Protein AF-0000000080191610 (afdb_homodimer)

Sequence (136 aa):
MVTIKKCVLIKTEPSIKEVISGIAEKHNFLIQDVDDNHIFITEKGSKDIKRKVKHVLDHLTKSDKNVEMVTIKKCVLIKTEPSIKEVISGIAEKHNFLIQDVDDNHIFITEKGSKDIKRKVKHVLDHLTKSDKNVE

Radius of gyration: 19.45 Å; Cα contacts (8 Å, |Δi|>4): 200; chains: 2; bounding box: 23×74×39 Å

InterPro domains:
  IPR009400 TFIIH subunit TTDA/Tfb5 [PF06331] (1-63)
  IPR009400 TFIIH subunit TTDA/Tfb5 [SM01395] (1-64)
  IPR035935 TFB5-like superfamily [G3DSA:3.30.70.1220] (1-65)
  IPR035935 TFB5-like superfamily [SSF142897] (8-61)

Organism: NCBI:txid646526

Secondary structure (DSSP, 8-state):
-EEEEEEEEEEE-HHHHHHHHHHHHHTT-EEEE-SSSEEEEEHHHHTTHHHHHHHHHHHHHHHHHHH-/-EEEEEEEEEEE-HHHHHHHHHHHHHTT-EEEE-SSSEEEEEHHHHTTHHHHHHHHHHHHHHHHHHH-

Foldseek 3Di:
DDDDADKDKFFAAQVLVVLLVVQCVVVVQFDDDDDSGIGIGHPVSVPCSVVSSVVVVVVVVVVVVVVD/DDDDADKDKFFAAQVLVVLLVVQCVVVVQFDDDDDSGIGIGHPVSVPCSVVSSVVVVVVVVVVVVVVD

Nearest PDB structures (foldseek):
  5oqj-assembly1_5  TM=8.318E-01  e=7.706E-04  Saccharomyces cerevisiae S288C
  7zs9-assembly1_5  TM=8.257E-01  e=7.586E-03  Saccharomyces cerevisiae
  7ml4-assembly1_5  TM=7.368E-01  e=3.303E-03  Saccharomyces cerevisiae
  7ml3-assembly1_5  TM=7.174E-01  e=3.303E-03  Sacc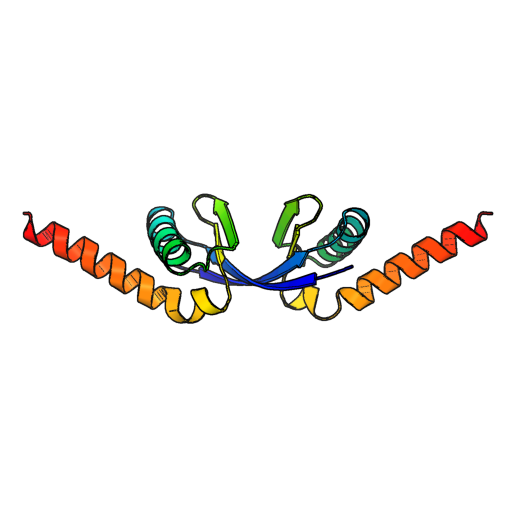haromyces cerevisiae
  5h1p-assembly1_B  TM=4.004E-01  e=4.223E-01  Xanthomonas albilineans GPE PC73

pLDDT: mean 94.55, std 8.41, range [51.78, 98.75]

Solvent-accessible surface area (backbone atoms only — not comparable to full-atom values): 7372 Å² total; per-residue (Å²): 113,84,43,83,41,73,27,28,41,35,38,32,44,51,76,56,37,52,51,48,50,51,54,22,60,74,69,70,20,63,72,44,81,73,56,63,38,36,37,32,28,29,52,76,54,54,78,51,38,72,59,54,47,49,53,53,50,53,53,55,56,52,54,57,56,71,73,98,112,84,44,82,43,71,25,26,39,36,39,29,45,52,74,58,37,53,52,48,49,52,53,23,59,75,70,70,19,62,73,44,80,73,56,63,39,34,36,32,28,28,52,77,54,54,78,50,37,70,58,54,47,49,53,53,49,53,51,54,54,54,54,57,58,70,72,100

Structure (mmCIF, N/CA/C/O backbone):
data_AF-0000000080191610-model_v1
#
loop_
_entity.id
_entity.type
_entity.pdbx_description
1 polymer 'General transcription and DNA repair factor IIH subunit TFB5'
#
loop_
_atom_site.group_PDB
_atom_site.id
_atom_site.type_symbol
_atom_site.label_atom_id
_atom_site.label_alt_id
_atom_site.label_comp_id
_atom_site.label_asym_id
_atom_site.label_entity_id
_atom_site.label_seq_id
_atom_site.pdbx_PDB_ins_code
_atom_site.Cartn_x
_atom_site.Cartn_y
_atom_site.Cartn_z
_atom_site.occupancy
_atom_site.B_iso_or_equiv
_atom_site.auth_seq_id
_atom_site.auth_comp_id
_atom_site.auth_asym_id
_atom_site.auth_atom_id
_atom_site.pdbx_PDB_model_num
ATOM 1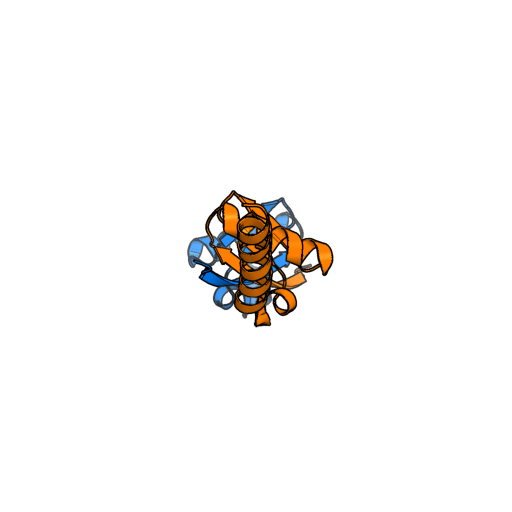 N N . MET A 1 1 ? 9.617 -15.305 -8.125 1 88.75 1 MET A N 1
ATOM 2 C CA . MET A 1 1 ? 10.016 -14.812 -6.812 1 88.75 1 MET A CA 1
ATOM 3 C C . MET A 1 1 ? 9.031 -13.766 -6.301 1 88.75 1 MET A C 1
ATOM 5 O O . MET A 1 1 ? 8.555 -12.93 -7.07 1 88.75 1 MET A O 1
ATOM 9 N N . VAL A 1 2 ? 8.516 -13.945 -5.027 1 95.12 2 VAL A N 1
ATOM 10 C CA . VAL A 1 2 ? 7.551 -13.055 -4.395 1 95.12 2 VAL A CA 1
ATOM 11 C C . VAL A 1 2 ? 8.211 -12.305 -3.24 1 95.12 2 VAL A C 1
ATOM 13 O O . VAL A 1 2 ? 8.711 -12.93 -2.297 1 95.12 2 VAL A O 1
ATOM 16 N N . THR A 1 3 ? 8.383 -10.992 -3.314 1 97 3 THR A N 1
ATOM 17 C CA . THR A 1 3 ? 8.875 -10.172 -2.209 1 97 3 THR A CA 1
ATOM 18 C C . THR A 1 3 ? 7.734 -9.398 -1.559 1 97 3 THR A C 1
ATOM 20 O O . THR A 1 3 ? 6.879 -8.844 -2.252 1 97 3 THR A O 1
ATOM 23 N N . ILE A 1 4 ? 7.777 -9.367 -0.168 1 97.56 4 ILE A N 1
ATOM 24 C CA . ILE A 1 4 ? 6.684 -8.773 0.587 1 97.56 4 ILE A CA 1
ATOM 25 C C . ILE A 1 4 ? 7.211 -7.625 1.445 1 97.56 4 ILE A C 1
ATOM 27 O O . ILE A 1 4 ? 8.234 -7.77 2.121 1 97.56 4 ILE A O 1
ATOM 31 N N . LYS A 1 5 ? 6.477 -6.461 1.373 1 97.88 5 LYS A N 1
ATOM 32 C CA . LYS A 1 5 ? 6.785 -5.32 2.229 1 97.88 5 LYS A CA 1
ATOM 33 C C . LYS A 1 5 ? 5.52 -4.77 2.887 1 97.88 5 LYS A C 1
ATOM 35 O O . LYS A 1 5 ? 4.547 -4.453 2.203 1 97.88 5 LYS A O 1
ATOM 40 N N . LYS A 1 6 ? 5.621 -4.551 4.211 1 97.75 6 LYS A N 1
ATOM 41 C CA . LYS A 1 6 ? 4.504 -3.941 4.926 1 97.75 6 LYS A CA 1
ATOM 42 C C . LYS A 1 6 ? 4.422 -2.443 4.645 1 97.75 6 LYS A C 1
ATOM 44 O O . LYS A 1 6 ? 5.449 -1.768 4.555 1 97.75 6 LYS A O 1
ATOM 49 N N . CYS A 1 7 ? 3.166 -1.975 4.504 1 98.62 7 CYS A N 1
ATOM 50 C CA . CYS A 1 7 ? 2.955 -0.547 4.289 1 98.62 7 CYS A CA 1
ATOM 51 C C . CYS A 1 7 ? 1.596 -0.11 4.824 1 98.62 7 CYS A C 1
ATOM 53 O O . CYS A 1 7 ? 0.902 -0.889 5.477 1 98.62 7 CYS A O 1
ATOM 55 N N . VAL A 1 8 ? 1.354 1.122 4.719 1 98.75 8 VAL A N 1
ATOM 56 C CA . VAL A 1 8 ? 0.121 1.717 5.223 1 98.75 8 VAL A CA 1
ATOM 57 C C . VAL A 1 8 ? -0.495 2.613 4.148 1 98.75 8 VAL A C 1
ATOM 59 O O . VAL A 1 8 ? 0.212 3.379 3.49 1 98.75 8 VAL A O 1
ATOM 62 N N . LEU A 1 9 ? -1.756 2.422 3.924 1 98.62 9 LEU A N 1
ATOM 63 C CA . LEU A 1 9 ? -2.525 3.346 3.1 1 98.62 9 LEU A CA 1
ATOM 64 C C . LEU A 1 9 ? -3.166 4.434 3.957 1 98.62 9 LEU A C 1
ATOM 66 O O . LEU A 1 9 ? -3.807 4.137 4.969 1 98.62 9 LEU A O 1
ATOM 70 N N . ILE A 1 10 ? -2.971 5.672 3.531 1 98.75 10 ILE A N 1
ATOM 71 C CA . ILE A 1 10 ? -3.594 6.797 4.219 1 98.75 10 ILE A CA 1
ATOM 72 C C . ILE A 1 10 ? -4.641 7.441 3.311 1 98.75 10 ILE A C 1
ATOM 74 O O . ILE A 1 10 ? -4.371 7.707 2.137 1 98.75 10 ILE A O 1
ATOM 78 N N . LYS A 1 11 ? -5.785 7.637 3.811 1 98.44 11 LYS A N 1
ATOM 79 C CA . LYS A 1 11 ? -6.844 8.406 3.166 1 98.44 11 LYS A CA 1
ATOM 80 C C . LYS A 1 11 ? -7.066 9.742 3.881 1 98.44 11 LYS A C 1
ATOM 82 O O . LYS A 1 11 ? -7.203 9.773 5.105 1 98.44 11 LYS A O 1
ATOM 87 N N . THR A 1 12 ? -6.996 10.734 3.076 1 98.62 12 THR A N 1
ATOM 88 C CA . THR A 1 12 ? -7.082 12.055 3.695 1 98.62 12 THR A CA 1
ATOM 89 C C . THR A 1 12 ? -7.566 13.094 2.689 1 98.62 12 THR A C 1
ATOM 91 O O . THR A 1 12 ? -7.727 12.789 1.505 1 98.62 12 THR A O 1
ATOM 94 N N . GLU A 1 13 ? -7.766 14.234 3.15 1 98.12 13 GLU A N 1
ATOM 95 C CA . GLU A 1 13 ? -8.102 15.359 2.289 1 98.12 13 GLU A CA 1
ATOM 96 C C . GLU A 1 13 ? -6.867 15.906 1.586 1 98.12 13 GLU A C 1
ATOM 98 O O . GLU A 1 13 ? -5.766 15.875 2.137 1 98.12 13 GLU A O 1
ATOM 103 N N . PRO A 1 14 ? -7.094 16.578 0.467 1 98.44 14 PRO A N 1
ATOM 104 C CA . PRO A 1 14 ? -5.973 17.016 -0.371 1 98.44 14 PRO A CA 1
ATOM 105 C C . PRO A 1 14 ? -4.969 17.875 0.39 1 98.44 14 PRO A C 1
ATOM 107 O O . PRO A 1 14 ? -3.758 17.688 0.249 1 98.44 14 PRO A O 1
ATOM 110 N N . SER A 1 15 ? -5.48 18.828 1.092 1 96.88 15 S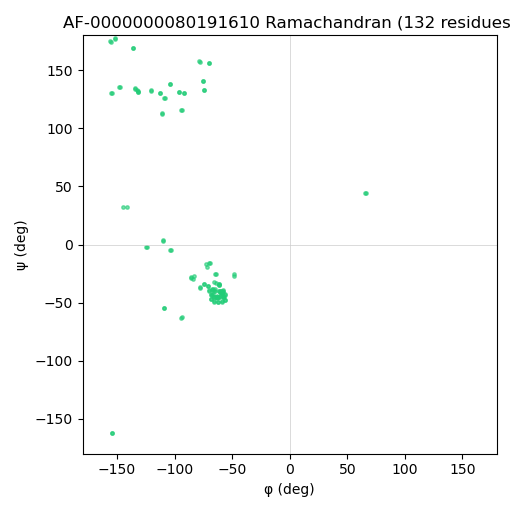ER A N 1
ATOM 111 C CA . SER A 1 15 ? -4.59 19.719 1.824 1 96.88 15 SER A CA 1
ATOM 112 C C . SER A 1 15 ? -3.766 18.953 2.854 1 96.88 15 SER A C 1
ATOM 114 O O . SER A 1 15 ? -2.58 19.234 3.043 1 96.88 15 SER A O 1
ATOM 116 N N . ILE A 1 16 ? -4.328 18.031 3.506 1 98.12 16 ILE A N 1
ATOM 117 C CA . ILE A 1 16 ? -3.646 17.219 4.504 1 98.12 16 ILE A CA 1
ATOM 118 C C . ILE A 1 16 ? -2.727 16.219 3.807 1 98.12 16 ILE A C 1
ATOM 120 O O . ILE A 1 16 ? -1.642 15.906 4.305 1 98.12 16 ILE A O 1
ATOM 124 N N . LYS A 1 17 ? -3.143 15.766 2.678 1 98.5 17 LYS A N 1
ATOM 125 C CA . LYS A 1 17 ? -2.297 14.867 1.894 1 98.5 17 LYS A CA 1
ATOM 126 C C . LYS A 1 17 ? -0.963 15.531 1.557 1 98.5 17 LYS A C 1
ATOM 128 O O . LYS A 1 17 ? 0.084 14.875 1.59 1 98.5 17 LYS A O 1
ATOM 133 N N . GLU A 1 18 ? -1.021 16.781 1.204 1 97.69 18 GLU A N 1
ATOM 134 C CA . GLU A 1 18 ? 0.19 17.531 0.9 1 97.69 18 GLU A CA 1
ATOM 135 C C . GLU A 1 18 ? 1.133 17.578 2.1 1 97.69 18 GLU A C 1
ATOM 137 O O . GLU A 1 18 ? 2.35 17.438 1.944 1 97.69 18 GLU A O 1
ATOM 142 N N . VAL A 1 19 ? 0.531 17.781 3.229 1 97.75 19 VAL A N 1
ATOM 143 C CA . VAL A 1 19 ? 1.314 17.812 4.457 1 97.75 19 VAL A CA 1
ATOM 144 C C . VAL A 1 19 ? 1.969 16.453 4.688 1 97.75 19 VAL A C 1
ATOM 146 O O . VAL A 1 19 ? 3.168 16.375 4.961 1 97.75 19 VAL A O 1
ATOM 149 N N . ILE A 1 20 ? 1.262 15.422 4.52 1 98.56 20 ILE A N 1
ATOM 150 C CA . ILE A 1 20 ? 1.747 14.055 4.719 1 98.56 20 ILE A CA 1
ATOM 151 C C . ILE A 1 20 ? 2.857 13.75 3.713 1 98.56 20 ILE A C 1
ATOM 153 O O . ILE A 1 20 ? 3.885 13.172 4.07 1 98.56 20 ILE A O 1
ATOM 157 N N . SER A 1 21 ? 2.619 14.117 2.5 1 98.31 21 SER A N 1
ATOM 158 C CA . SER A 1 21 ? 3.619 13.906 1.458 1 98.31 21 SER A CA 1
ATOM 159 C C . SER A 1 21 ? 4.934 14.602 1.804 1 98.31 21 SER A C 1
ATOM 161 O O . SER A 1 21 ? 6.012 14.047 1.57 1 98.31 21 SER A O 1
ATOM 163 N N . GLY A 1 22 ? 4.746 15.828 2.254 1 97.69 22 GLY A N 1
ATOM 164 C CA . GLY A 1 22 ? 5.934 16.547 2.678 1 97.69 22 GLY A CA 1
ATOM 165 C C . GLY A 1 22 ? 6.703 15.844 3.777 1 97.69 22 GLY A C 1
ATOM 166 O O . GLY A 1 22 ? 7.926 15.727 3.711 1 97.69 22 GLY A O 1
ATOM 167 N N . ILE A 1 23 ? 6.078 15.359 4.742 1 97.5 23 ILE A N 1
ATOM 168 C CA . ILE A 1 23 ? 6.691 14.617 5.84 1 97.5 23 ILE A CA 1
ATOM 169 C C . ILE A 1 23 ? 7.344 13.344 5.305 1 97.5 23 ILE A C 1
ATOM 171 O O . ILE A 1 23 ? 8.484 13.039 5.652 1 97.5 23 ILE A O 1
ATOM 175 N N . ALA A 1 24 ? 6.605 12.594 4.52 1 98.06 24 ALA A N 1
ATOM 176 C CA . ALA A 1 24 ? 7.059 11.312 3.994 1 98.06 24 ALA A CA 1
ATOM 177 C C . ALA A 1 24 ? 8.312 11.477 3.145 1 98.06 24 ALA A C 1
ATOM 179 O O . ALA A 1 24 ? 9.195 10.617 3.154 1 98.06 24 ALA A O 1
ATOM 180 N N . GLU A 1 25 ? 8.305 12.555 2.34 1 97.06 25 GLU A N 1
ATOM 181 C CA . GLU A 1 25 ? 9.461 12.828 1.484 1 97.06 25 GLU A CA 1
ATOM 182 C C . GLU A 1 25 ? 10.695 13.164 2.312 1 97.06 25 GLU A C 1
ATOM 184 O O . GLU A 1 25 ? 11.797 12.703 2.012 1 97.06 25 GLU A O 1
ATOM 189 N N . LYS A 1 26 ? 10.477 13.977 3.258 1 96.44 26 LYS A N 1
ATOM 190 C CA . LYS A 1 26 ? 11.578 14.43 4.105 1 96.44 26 LYS A CA 1
ATOM 191 C C . LYS A 1 26 ? 12.227 13.266 4.84 1 96.44 26 LYS A C 1
ATOM 193 O O . LYS A 1 26 ? 13.445 13.234 5.012 1 96.44 26 LYS A O 1
ATOM 198 N N . HIS A 1 27 ? 11.492 12.297 5.219 1 96.88 27 HIS A N 1
ATOM 199 C CA . HIS A 1 27 ? 11.992 11.211 6.059 1 96.88 27 HIS A CA 1
ATOM 200 C C . HIS A 1 27 ? 12.086 9.906 5.277 1 96.88 27 HIS A C 1
ATOM 202 O O . HIS A 1 27 ? 12.32 8.844 5.859 1 96.88 27 HIS A O 1
ATOM 208 N N . ASN A 1 28 ? 11.805 9.867 4 1 97.19 28 ASN A N 1
ATOM 209 C CA . ASN A 1 28 ? 11.914 8.719 3.104 1 97.19 28 ASN A CA 1
ATOM 210 C C . ASN A 1 28 ? 10.914 7.625 3.477 1 97.19 28 ASN A C 1
ATOM 212 O O . ASN A 1 28 ? 11.273 6.445 3.518 1 97.19 28 ASN A O 1
ATOM 216 N N . PHE A 1 29 ? 9.664 8.039 3.76 1 98.19 29 PHE A N 1
ATOM 217 C CA . PHE A 1 29 ? 8.609 7.109 4.148 1 98.19 29 PHE A CA 1
ATOM 218 C C . PHE A 1 29 ? 7.648 6.867 2.986 1 98.19 29 PHE A C 1
ATOM 220 O O . PHE A 1 29 ? 6.789 5.988 3.059 1 98.19 29 PHE A O 1
ATOM 227 N N . LEU A 1 30 ? 7.895 7.609 1.903 1 98.31 30 LEU A N 1
ATOM 228 C CA . LEU A 1 30 ? 6.949 7.527 0.796 1 98.31 30 LEU A CA 1
ATOM 229 C C . LEU A 1 30 ? 7.105 6.215 0.041 1 98.31 30 LEU A C 1
ATOM 231 O O . LEU A 1 30 ? 8.227 5.828 -0.315 1 98.31 30 LEU A O 1
ATOM 235 N N . ILE A 1 31 ? 6.086 5.562 -0.227 1 98.25 31 ILE A N 1
ATOM 236 C CA . ILE A 1 31 ? 6.105 4.371 -1.068 1 98.25 31 ILE A CA 1
ATOM 237 C C . ILE A 1 31 ? 5.445 4.676 -2.41 1 98.25 31 ILE A C 1
ATOM 239 O O . ILE A 1 31 ? 6.043 4.465 -3.467 1 98.25 31 ILE A O 1
ATOM 243 N N . GLN A 1 32 ? 4.227 5.172 -2.346 1 97.56 32 GLN A N 1
ATOM 244 C CA . GLN A 1 32 ? 3.498 5.492 -3.568 1 97.56 32 GLN A CA 1
ATOM 245 C C . GLN A 1 32 ? 2.447 6.574 -3.314 1 97.56 32 GLN A C 1
ATOM 247 O O . GLN A 1 32 ? 1.677 6.484 -2.357 1 97.56 32 GLN A O 1
ATOM 252 N N . ASP A 1 33 ? 2.434 7.578 -4.113 1 97.31 33 ASP A N 1
ATOM 253 C CA . ASP A 1 33 ? 1.406 8.617 -4.141 1 97.31 33 ASP A CA 1
ATOM 254 C C . ASP A 1 33 ? 0.328 8.297 -5.172 1 97.31 33 ASP A C 1
ATOM 256 O O . ASP A 1 33 ? 0.604 8.25 -6.375 1 97.31 33 ASP A O 1
ATOM 260 N N . VAL A 1 34 ? -0.853 8.086 -4.707 1 96.88 34 VAL A N 1
ATOM 261 C CA . VAL A 1 34 ? -1.884 7.547 -5.586 1 96.88 34 VAL A CA 1
ATOM 262 C C . VAL A 1 34 ? -2.697 8.688 -6.188 1 96.88 34 VAL A C 1
ATOM 264 O O . VAL A 1 34 ? -2.76 8.836 -7.41 1 96.88 34 VAL A O 1
ATOM 267 N N . ASP A 1 35 ? -3.324 9.398 -5.387 1 97.69 35 ASP A N 1
ATOM 268 C CA . ASP A 1 35 ? -4.137 10.531 -5.832 1 97.69 35 ASP A CA 1
ATOM 269 C C . ASP A 1 35 ? -4.285 11.57 -4.727 1 97.69 35 ASP A C 1
ATOM 271 O O . ASP A 1 35 ? -3.477 11.609 -3.795 1 97.69 35 ASP A O 1
ATOM 275 N N . ASP A 1 36 ? -5.27 12.438 -4.855 1 97.75 36 ASP A N 1
ATOM 276 C CA . ASP A 1 36 ? -5.363 13.578 -3.953 1 97.75 36 ASP A CA 1
ATOM 277 C C . ASP A 1 36 ? -5.742 13.133 -2.541 1 97.75 36 ASP A C 1
ATOM 279 O O . ASP A 1 36 ? -5.547 13.875 -1.577 1 97.75 36 ASP A O 1
ATOM 283 N N . ASN A 1 37 ? -6.23 11.906 -2.479 1 98.06 37 ASN A N 1
ATOM 284 C CA . ASN A 1 37 ? -6.793 11.516 -1.191 1 98.06 37 ASN A CA 1
ATOM 285 C C . ASN A 1 37 ? -6.133 10.25 -0.652 1 98.06 37 ASN A C 1
ATOM 287 O O . ASN A 1 37 ? -6.477 9.781 0.436 1 98.06 37 ASN A O 1
ATOM 291 N N . HIS A 1 38 ? -5.148 9.602 -1.422 1 98.56 38 HIS A N 1
ATOM 292 C CA . HIS A 1 38 ? -4.562 8.328 -1.026 1 98.56 38 HIS A CA 1
ATOM 293 C C . HIS A 1 38 ? -3.047 8.352 -1.174 1 98.56 38 HIS A C 1
ATOM 295 O O . HIS A 1 38 ? -2.523 8.797 -2.195 1 98.56 38 HIS A O 1
ATOM 301 N N . ILE A 1 39 ? -2.428 7.918 -0.246 1 98.62 39 ILE A N 1
ATOM 302 C CA . ILE A 1 39 ? -0.972 7.832 -0.274 1 98.62 39 ILE A CA 1
ATOM 303 C C . ILE A 1 39 ? -0.512 6.617 0.533 1 98.62 39 ILE A C 1
ATOM 305 O O . ILE A 1 39 ? -1.058 6.332 1.601 1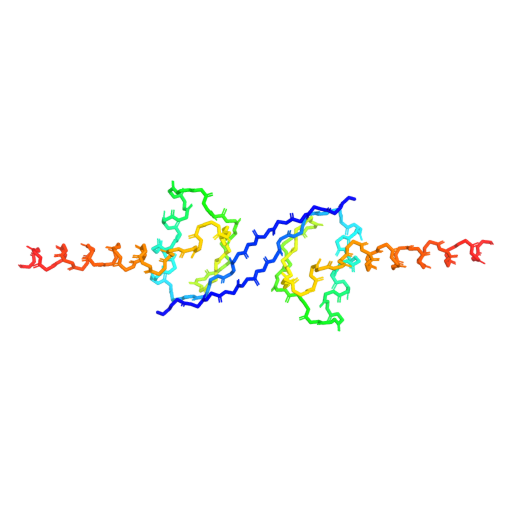 98.62 39 ILE A O 1
ATOM 309 N N . PHE A 1 40 ? 0.436 5.875 -0.051 1 98.69 40 PHE A N 1
ATOM 310 C CA . PHE A 1 40 ? 1.048 4.754 0.65 1 98.69 40 PHE A CA 1
ATOM 311 C C . PHE A 1 40 ? 2.359 5.176 1.303 1 98.69 40 PHE A C 1
ATOM 313 O O . PHE A 1 40 ? 3.229 5.754 0.646 1 98.69 40 PHE A O 1
ATOM 320 N N . ILE A 1 41 ? 2.498 4.816 2.574 1 98.75 41 ILE A N 1
ATOM 321 C CA . ILE A 1 41 ? 3.746 5.105 3.271 1 98.75 41 ILE A CA 1
ATOM 322 C C . ILE A 1 41 ? 4.18 3.885 4.082 1 98.75 41 ILE A C 1
ATOM 324 O O . ILE A 1 41 ? 3.422 2.922 4.215 1 98.75 41 ILE A O 1
ATOM 328 N N . THR A 1 42 ? 5.41 3.908 4.602 1 98.38 42 THR A N 1
ATOM 329 C CA . THR A 1 42 ? 5.941 2.797 5.383 1 98.38 42 THR A CA 1
ATOM 330 C C . THR 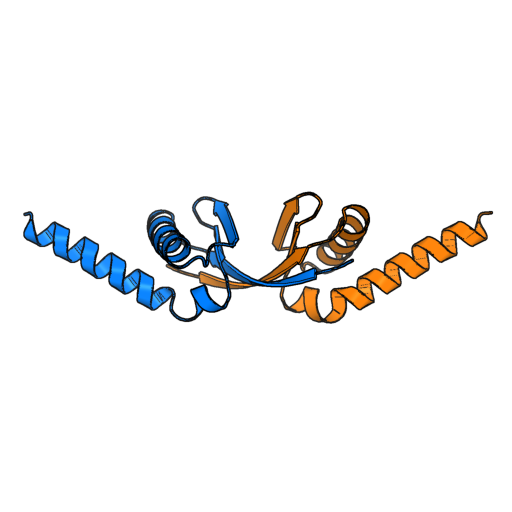A 1 42 ? 5.234 2.699 6.73 1 98.38 42 THR A C 1
ATOM 332 O O . THR A 1 42 ? 4.672 3.682 7.219 1 98.38 42 THR A O 1
ATOM 335 N N . GLU A 1 43 ? 5.285 1.539 7.25 1 97.81 43 GLU A N 1
ATOM 336 C CA . GLU A 1 43 ? 4.738 1.356 8.594 1 97.81 43 GLU A CA 1
ATOM 337 C C . GLU A 1 43 ? 5.418 2.283 9.594 1 97.81 43 GLU A C 1
ATOM 339 O O . GLU A 1 43 ? 4.758 2.848 10.469 1 97.81 43 GLU A O 1
ATOM 344 N N . LYS A 1 44 ? 6.691 2.455 9.477 1 96.81 44 LYS A N 1
ATOM 345 C CA . LYS A 1 44 ? 7.441 3.35 10.359 1 96.81 44 LYS A CA 1
ATOM 346 C C . LYS A 1 44 ? 6.941 4.785 10.234 1 96.81 44 LYS A C 1
ATOM 348 O O . LYS A 1 44 ? 6.754 5.473 11.242 1 96.81 44 LYS A O 1
ATOM 353 N N . GLY A 1 45 ? 6.754 5.219 9.031 1 96.94 45 GLY A N 1
ATOM 354 C CA . GLY A 1 45 ? 6.309 6.578 8.773 1 96.94 45 GLY A CA 1
ATOM 355 C C . GLY A 1 45 ? 4.918 6.867 9.305 1 96.94 45 GLY A C 1
ATOM 356 O O . GLY A 1 45 ? 4.594 8.008 9.625 1 96.94 45 GLY A O 1
ATOM 357 N N . SER A 1 46 ? 4.133 5.812 9.438 1 98.12 46 SER A N 1
ATOM 358 C CA . SER A 1 46 ? 2.73 5.984 9.805 1 98.12 46 SER A CA 1
ATOM 359 C C . SER A 1 46 ? 2.564 6.059 11.32 1 98.12 46 SER A C 1
ATOM 361 O O . SER A 1 46 ? 1.52 6.48 11.82 1 98.12 46 SER A O 1
ATOM 363 N N . LYS A 1 47 ? 3.406 5.461 12.25 1 96 47 LYS A N 1
ATOM 364 C CA . LYS A 1 47 ? 3.297 5.316 13.695 1 96 47 LYS A CA 1
ATOM 365 C C . LYS A 1 47 ? 2.938 6.645 14.359 1 96 47 LYS A C 1
ATOM 367 O O . LYS A 1 47 ? 2.121 6.684 15.281 1 96 47 LYS A O 1
ATOM 372 N N . ASP A 1 48 ? 3.182 7.836 13.875 1 94.81 48 ASP A N 1
ATOM 373 C CA . ASP A 1 48 ? 2.867 9.125 14.484 1 94.81 48 ASP A CA 1
ATOM 374 C C . ASP A 1 48 ? 2.477 10.148 13.43 1 94.81 48 ASP A C 1
ATOM 376 O O . ASP A 1 48 ? 2.777 11.336 13.562 1 94.81 48 ASP A O 1
ATOM 380 N N . ILE A 1 49 ? 1.93 9.672 12.516 1 97.88 49 ILE A N 1
ATOM 381 C CA . ILE A 1 49 ? 1.652 10.539 11.375 1 97.88 49 ILE A CA 1
ATOM 382 C C . ILE A 1 49 ? 0.631 11.602 11.773 1 97.88 49 ILE A C 1
ATOM 384 O O . ILE A 1 49 ? 0.737 12.758 11.359 1 97.88 49 ILE A O 1
ATOM 388 N N . LYS A 1 50 ? -0.441 11.242 12.531 1 97.38 50 LYS A N 1
ATOM 389 C CA . LYS A 1 50 ? -1.45 12.203 12.969 1 97.38 50 LYS A CA 1
ATOM 390 C C . LYS A 1 50 ? -0.823 13.312 13.797 1 97.38 50 LYS A C 1
ATOM 392 O O . LYS A 1 50 ? -1.155 14.492 13.625 1 97.38 50 LYS A O 1
ATOM 397 N N . ARG A 1 51 ? 0.089 12.922 14.625 1 96.88 51 ARG A N 1
ATOM 398 C CA . ARG A 1 51 ? 0.782 13.906 15.453 1 96.88 51 ARG A CA 1
ATOM 399 C C . ARG A 1 51 ? 1.671 14.805 14.609 1 96.88 51 ARG A C 1
ATOM 401 O O . ARG A 1 51 ? 1.688 16.031 14.797 1 96.88 51 ARG A O 1
ATOM 408 N N . LYS A 1 52 ? 2.457 14.219 13.703 1 96.81 52 LYS A N 1
ATOM 409 C CA . LYS A 1 52 ? 3.346 14.984 12.836 1 96.81 52 LYS A CA 1
ATOM 410 C C . LYS A 1 52 ? 2.561 15.969 11.977 1 96.81 52 LYS A C 1
ATOM 412 O O . LYS A 1 52 ? 2.967 17.125 11.82 1 96.81 52 LYS A O 1
ATOM 417 N N . VAL A 1 53 ? 1.449 15.547 11.508 1 97.25 53 VAL A N 1
ATOM 418 C CA . VAL A 1 53 ? 0.593 16.391 10.688 1 97.25 53 VAL A CA 1
ATOM 419 C C . VAL A 1 53 ? 0.059 17.562 11.523 1 97.25 53 VAL A C 1
ATOM 421 O O . VAL A 1 53 ? 0.096 18.719 11.086 1 97.25 53 VAL A O 1
ATOM 424 N N . LYS A 1 54 ? -0.461 17.219 12.68 1 96.81 54 LYS A N 1
ATOM 425 C CA . LYS A 1 54 ? -0.973 18.266 13.57 1 96.81 54 LYS A CA 1
ATOM 426 C C . LYS A 1 54 ? 0.101 19.297 13.875 1 96.81 54 LYS A C 1
ATOM 428 O O . LYS A 1 54 ? -0.182 20.5 13.914 1 96.81 54 LYS A O 1
ATOM 433 N N . HIS A 1 55 ? 1.262 18.875 14.117 1 96.75 55 HIS A N 1
ATOM 434 C CA . HIS A 1 55 ? 2.379 19.766 14.406 1 96.75 55 HIS A CA 1
ATOM 435 C C . HIS A 1 55 ? 2.633 20.734 13.258 1 96.75 55 HIS A C 1
ATOM 437 O O . HIS A 1 55 ? 2.814 21.922 13.477 1 96.75 55 HIS A O 1
ATOM 443 N N . VAL A 1 56 ? 2.691 20.203 12.094 1 95.31 56 VAL A N 1
ATOM 444 C CA . VAL A 1 56 ? 2.947 21.016 10.914 1 95.31 56 VAL A CA 1
ATOM 445 C C . VAL A 1 56 ? 1.804 22 10.711 1 95.31 56 VAL A C 1
ATOM 447 O O . VAL A 1 56 ? 2.039 23.188 10.445 1 95.31 56 VAL A O 1
ATOM 450 N N . LEU A 1 57 ? 0.583 21.547 10.836 1 94.31 57 LEU A N 1
ATOM 451 C CA . LEU A 1 57 ? -0.574 22.422 10.641 1 94.31 57 LEU A CA 1
ATOM 452 C C . LEU A 1 57 ? -0.624 23.516 11.695 1 94.31 57 LEU A C 1
ATOM 454 O O . LEU A 1 57 ? -0.966 24.656 11.391 1 94.31 57 LEU A O 1
ATOM 458 N N . ASP A 1 58 ? -0.3 23.188 12.938 1 95.69 58 ASP A N 1
ATOM 459 C CA . ASP A 1 58 ? -0.278 24.156 14.023 1 95.69 58 ASP A CA 1
ATOM 460 C C . ASP A 1 58 ? 0.74 25.266 13.75 1 95.69 58 ASP A C 1
ATOM 462 O O . ASP A 1 58 ? 0.503 26.422 14.07 1 95.69 58 ASP A O 1
ATOM 466 N N . HIS A 1 59 ? 1.811 24.938 13.117 1 93.69 59 HIS A N 1
ATOM 467 C CA . HIS A 1 59 ? 2.857 25.906 12.805 1 93.69 59 HIS A CA 1
ATOM 468 C C . HIS A 1 59 ? 2.467 26.781 11.617 1 93.69 59 HIS A C 1
ATOM 470 O O . HIS A 1 59 ? 2.795 27.969 11.578 1 93.69 59 HIS A O 1
ATOM 476 N N . LEU A 1 60 ? 1.817 26.172 10.672 1 89.44 60 LEU A N 1
ATOM 477 C CA . LEU A 1 60 ? 1.36 26.922 9.508 1 89.44 60 LEU A CA 1
ATOM 478 C C . LEU A 1 60 ? 0.263 27.906 9.891 1 89.44 60 LEU A C 1
ATOM 480 O O . LEU A 1 60 ? 0.213 29.031 9.367 1 89.44 60 LEU A O 1
ATOM 484 N N . THR A 1 61 ? -0.628 27.469 10.703 1 88.25 61 THR A N 1
ATOM 485 C CA . THR A 1 61 ? -1.742 28.297 11.141 1 88.25 61 THR A CA 1
ATOM 486 C C . THR A 1 61 ? -1.259 29.406 12.07 1 88.25 61 THR A C 1
ATOM 488 O O . THR A 1 61 ? -1.72 30.547 11.984 1 88.25 61 THR A O 1
ATOM 491 N N . LYS A 1 62 ? -0.362 29.156 12.922 1 88.75 62 LYS A N 1
ATOM 492 C CA . LYS A 1 62 ? 0.193 30.172 13.828 1 88.75 62 LYS A CA 1
ATOM 493 C C . LYS A 1 62 ? 0.973 31.219 13.055 1 88.75 62 LYS A C 1
ATOM 495 O O . LYS A 1 62 ? 0.885 32.406 13.359 1 88.75 62 LYS A O 1
ATOM 500 N N . SER A 1 63 ? 1.662 30.844 12.086 1 83.94 63 SER A N 1
ATOM 501 C CA . SER A 1 63 ? 2.453 31.781 11.289 1 83.94 63 SER A CA 1
ATOM 502 C C . SER A 1 63 ? 1.56 32.719 10.5 1 83.94 63 SER A C 1
ATOM 504 O O . SER A 1 63 ? 1.92 33.906 10.281 1 83.94 63 SER A O 1
ATOM 506 N N . ASP A 1 64 ? 0.497 32.281 9.977 1 73.44 64 ASP A N 1
ATOM 507 C CA . ASP A 1 64 ? -0.447 33.125 9.242 1 73.44 64 ASP A CA 1
ATOM 508 C C . ASP A 1 64 ? -1.087 34.188 10.148 1 73.44 64 ASP A C 1
ATOM 510 O O . ASP A 1 64 ? -1.418 35.281 9.703 1 73.44 64 ASP A O 1
ATOM 514 N N . LYS A 1 65 ? -1.328 33.969 11.359 1 79.19 65 LYS A N 1
ATOM 515 C CA . LYS A 1 65 ? -1.922 34.906 12.305 1 79.19 65 LYS A CA 1
ATOM 516 C C . LYS A 1 65 ? -0.945 36.031 12.656 1 79.19 65 LYS A C 1
ATOM 518 O O . LYS A 1 65 ? -1.355 37.156 12.898 1 79.19 65 LYS A O 1
ATOM 523 N N . ASN A 1 66 ? 0.319 35.75 12.734 1 68.75 66 ASN A N 1
ATOM 524 C CA . ASN A 1 66 ? 1.298 36.781 13.055 1 68.75 66 ASN A CA 1
ATOM 525 C C . ASN A 1 66 ? 1.479 37.75 11.891 1 68.75 66 ASN A C 1
ATOM 527 O O . ASN A 1 66 ? 2.062 38.812 12.062 1 68.75 66 ASN A O 1
ATOM 531 N N . VAL A 1 67 ? 1.081 37.375 10.641 1 63.31 67 VAL A N 1
ATOM 532 C CA . VAL A 1 67 ? 1.255 38.281 9.516 1 63.31 67 VAL A CA 1
ATOM 533 C C . VAL A 1 67 ? 0.093 39.281 9.461 1 63.31 67 VAL A C 1
ATOM 535 O O . VAL A 1 67 ? 0.15 40.281 8.742 1 63.31 67 VAL A O 1
ATOM 538 N N . GLU A 1 68 ? -0.998 38.875 9.961 1 51.78 68 GLU A N 1
ATOM 539 C CA . GLU A 1 68 ? -2.008 39.938 10.008 1 51.78 68 GLU A CA 1
ATOM 540 C C . GLU A 1 68 ? -1.766 40.875 11.188 1 51.78 68 GLU A C 1
ATOM 542 O O . GLU A 1 68 ? -1.342 40.438 12.258 1 51.78 68 GLU A O 1
ATOM 547 N N . MET B 1 1 ? -9.211 15.227 8.133 1 89.06 1 MET B N 1
ATOM 548 C CA . MET B 1 1 ? -9.391 13.875 8.656 1 89.06 1 MET B CA 1
ATOM 549 C C . MET B 1 1 ? -8.406 12.906 8.016 1 89.06 1 MET B C 1
ATOM 551 O O . MET B 1 1 ? -8.156 12.969 6.809 1 89.06 1 MET B O 1
ATOM 555 N N . VAL B 1 2 ? -7.625 12.125 8.852 1 95.31 2 VAL B N 1
ATOM 556 C CA . VAL B 1 2 ? -6.621 11.164 8.406 1 95.31 2 VAL B CA 1
ATOM 557 C C . VAL B 1 2 ? -7.086 9.742 8.719 1 95.31 2 VAL B C 1
ATOM 559 O O . VAL B 1 2 ? -7.328 9.406 9.883 1 95.31 2 VAL B O 1
ATOM 562 N N . THR B 1 3 ? -7.383 8.922 7.742 1 97.12 3 THR B N 1
ATOM 563 C CA . THR B 1 3 ? -7.703 7.512 7.941 1 97.12 3 THR B CA 1
ATOM 564 C C . THR B 1 3 ? -6.527 6.625 7.539 1 97.12 3 THR B C 1
ATOM 566 O O . THR B 1 3 ? -5.902 6.852 6.5 1 97.12 3 THR B O 1
ATOM 569 N N . ILE B 1 4 ? -6.277 5.574 8.406 1 97.62 4 ILE B N 1
ATOM 570 C CA . ILE B 1 4 ? -5.109 4.723 8.211 1 97.62 4 ILE B CA 1
ATOM 571 C C . ILE B 1 4 ? -5.551 3.273 8.016 1 97.62 4 ILE B C 1
ATOM 573 O O . ILE B 1 4 ? -6.395 2.77 8.766 1 97.62 4 ILE B O 1
ATOM 577 N N . LYS B 1 5 ? -4.953 2.629 6.957 1 97.88 5 LYS B N 1
ATOM 578 C CA . LYS B 1 5 ? -5.18 1.206 6.723 1 97.88 5 LYS B CA 1
ATOM 579 C C . LYS B 1 5 ? -3.863 0.475 6.473 1 97.88 5 LYS B C 1
ATOM 581 O O . LYS B 1 5 ? -3.08 0.873 5.609 1 97.88 5 LYS B O 1
ATOM 586 N N . LYS B 1 6 ? -3.705 -0.673 7.168 1 97.75 6 LYS B N 1
ATOM 587 C CA . LYS B 1 6 ? -2.523 -1.498 6.934 1 97.75 6 LYS B CA 1
ATOM 588 C C . LYS B 1 6 ? -2.641 -2.266 5.621 1 97.75 6 LYS B C 1
ATOM 590 O O . LYS B 1 6 ? -3.721 -2.744 5.27 1 97.75 6 LYS B O 1
ATOM 595 N N . CYS B 1 7 ? -1.491 -2.344 4.93 1 98.62 7 CYS B N 1
ATOM 596 C CA . CYS B 1 7 ? -1.462 -3.098 3.68 1 98.62 7 CYS B CA 1
ATOM 597 C C . CYS B 1 7 ? -0.069 -3.654 3.412 1 98.62 7 CYS B C 1
ATOM 599 O O . CYS B 1 7 ? 0.819 -3.551 4.258 1 98.62 7 CYS B O 1
ATOM 601 N N . VAL B 1 8 ? 0.026 -4.371 2.373 1 98.69 8 VAL B N 1
ATOM 602 C CA . VAL B 1 8 ? 1.274 -5.023 1.995 1 98.69 8 VAL B CA 1
ATOM 603 C C . VAL B 1 8 ? 1.569 -4.762 0.52 1 98.69 8 VAL B C 1
ATOM 605 O O . VAL B 1 8 ? 0.671 -4.84 -0.322 1 98.69 8 VAL B O 1
ATOM 608 N N . LEU B 1 9 ? 2.773 -4.355 0.258 1 98.62 9 LEU B N 1
ATOM 609 C C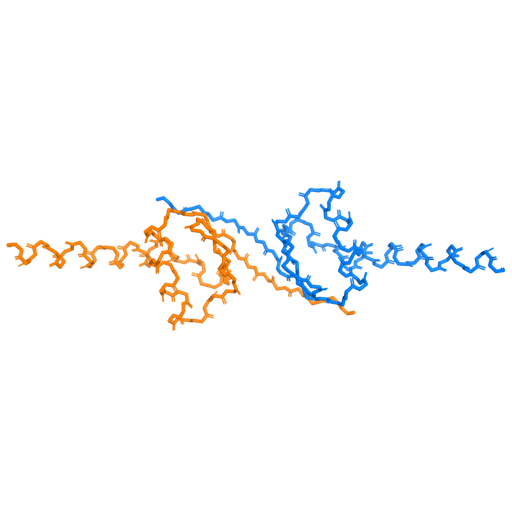A . LEU B 1 9 ? 3.266 -4.285 -1.113 1 98.62 9 LEU B CA 1
ATOM 610 C C . LEU B 1 9 ? 3.961 -5.582 -1.511 1 98.62 9 LEU B C 1
ATOM 612 O O . LEU B 1 9 ? 4.828 -6.074 -0.785 1 98.62 9 LEU B O 1
ATOM 616 N N . ILE B 1 10 ? 3.566 -6.102 -2.664 1 98.75 10 ILE B N 1
ATOM 617 C CA . ILE B 1 10 ? 4.207 -7.305 -3.188 1 98.75 10 ILE B CA 1
ATOM 618 C C . ILE B 1 10 ? 4.977 -6.965 -4.461 1 98.75 10 ILE B C 1
ATOM 620 O O . ILE B 1 10 ? 4.453 -6.297 -5.352 1 98.75 10 ILE B O 1
ATOM 624 N N . LYS B 1 11 ? 6.164 -7.367 -4.516 1 98.44 11 LYS B N 1
ATOM 625 C CA . LYS B 1 11 ? 6.992 -7.305 -5.715 1 98.44 11 LYS B CA 1
ATOM 626 C C . LYS B 1 11 ? 7.219 -8.695 -6.301 1 98.44 11 LYS B C 1
ATOM 628 O O . LYS B 1 11 ? 7.594 -9.625 -5.578 1 98.44 11 LYS B O 1
ATOM 633 N N . THR B 1 12 ? 6.887 -8.766 -7.535 1 98.56 12 THR B N 1
ATOM 634 C CA . THR B 1 12 ? 6.965 -10.086 -8.148 1 98.56 12 THR B CA 1
ATOM 635 C C . THR B 1 12 ? 7.141 -9.969 -9.656 1 98.56 12 THR B C 1
ATOM 637 O O . THR B 1 12 ? 7.09 -8.867 -10.211 1 98.56 12 THR B O 1
ATOM 640 N N . GLU B 1 13 ? 7.336 -11.039 -10.258 1 98.12 13 GLU B N 1
ATOM 641 C CA . GLU B 1 13 ? 7.391 -11.109 -11.719 1 98.12 13 GLU B CA 1
ATOM 642 C C . GLU B 1 13 ? 5.988 -11.086 -12.32 1 98.12 13 GLU B C 1
ATOM 644 O O . GLU B 1 13 ? 5.039 -11.586 -11.719 1 98.12 13 GLU B O 1
ATOM 649 N N . PRO B 1 14 ? 5.906 -10.688 -13.57 1 98.38 14 PRO B N 1
ATOM 650 C CA . PRO B 1 14 ? 4.598 -10.461 -14.203 1 98.38 14 PRO B CA 1
ATOM 651 C C . PRO B 1 14 ? 3.697 -11.695 -14.141 1 98.38 14 PRO B C 1
ATOM 653 O O . PRO B 1 14 ? 2.508 -11.578 -13.836 1 98.38 14 PRO B O 1
ATOM 656 N N . SER B 1 15 ? 4.258 -12.789 -14.492 1 96.75 15 SER B N 1
ATOM 657 C CA . SER B 1 15 ? 3.457 -14.008 -14.508 1 96.75 15 SER B CA 1
ATOM 658 C C . SER B 1 15 ? 2.934 -14.336 -13.109 1 96.75 15 SER B C 1
ATOM 660 O O . SER B 1 15 ? 1.791 -14.773 -12.961 1 96.75 15 SER B O 1
ATOM 662 N N . ILE B 1 16 ? 3.689 -14.164 -12.125 1 98.06 16 ILE B N 1
ATOM 663 C CA . ILE B 1 16 ? 3.307 -14.422 -10.742 1 98.06 16 ILE B CA 1
ATOM 664 C C . ILE B 1 16 ? 2.363 -13.32 -10.258 1 98.06 16 ILE B C 1
ATOM 666 O O . ILE B 1 16 ? 1.437 -13.586 -9.484 1 98.06 16 ILE B O 1
ATOM 670 N N . LYS B 1 17 ? 2.586 -12.148 -10.734 1 98.44 17 LYS B N 1
ATOM 671 C CA . LYS B 1 17 ? 1.688 -11.047 -10.398 1 98.44 17 LYS B CA 1
ATOM 672 C C . LYS B 1 17 ? 0.257 -11.359 -10.828 1 98.44 17 LYS B C 1
ATOM 674 O O . LYS B 1 17 ? -0.695 -11.039 -10.109 1 98.44 17 LYS B O 1
ATOM 679 N N . GLU B 1 18 ? 0.121 -11.922 -11.984 1 97.69 18 GLU B N 1
ATOM 680 C CA . GLU B 1 18 ? -1.194 -12.305 -12.492 1 97.69 18 GLU B CA 1
ATOM 681 C C . GLU B 1 18 ? -1.874 -13.305 -11.562 1 97.69 18 GLU B C 1
ATOM 683 O O . GLU B 1 18 ? -3.078 -13.211 -11.312 1 97.69 18 GLU B O 1
ATOM 688 N N . VAL B 1 19 ? -1.085 -14.234 -11.125 1 97.75 19 VAL B N 1
ATOM 689 C CA . VAL B 1 19 ? -1.604 -15.234 -10.203 1 97.75 19 VAL B CA 1
ATOM 690 C C . VAL B 1 19 ? -2.066 -14.555 -8.914 1 97.75 19 VAL B C 1
ATOM 692 O O . VAL B 1 19 ? -3.172 -14.812 -8.43 1 97.75 19 VAL B O 1
ATOM 695 N N . ILE B 1 20 ? -1.31 -13.688 -8.406 1 98.56 20 ILE B N 1
ATOM 696 C CA . ILE B 1 20 ? -1.612 -12.977 -7.168 1 98.56 20 ILE B CA 1
ATOM 697 C C . ILE B 1 20 ? -2.871 -12.133 -7.355 1 98.56 20 ILE B C 1
ATOM 699 O O . ILE B 1 20 ? -3.744 -12.102 -6.484 1 98.56 20 ILE B O 1
ATOM 703 N N . SER B 1 21 ? -2.91 -11.445 -8.445 1 98.31 21 SER B N 1
ATOM 704 C CA . SER B 1 21 ? -4.078 -10.625 -8.75 1 98.31 21 SER B CA 1
ATOM 705 C C . SER B 1 21 ? -5.352 -11.461 -8.766 1 98.31 21 SER B C 1
ATOM 707 O O . SER B 1 21 ? -6.395 -11.016 -8.281 1 98.31 21 SER B O 1
ATOM 709 N N . GLY B 1 22 ? -5.191 -12.586 -9.422 1 97.62 22 GLY B N 1
ATOM 710 C CA . GLY B 1 22 ? -6.332 -13.492 -9.438 1 97.62 22 GLY B CA 1
ATOM 711 C C . GLY B 1 22 ? -6.789 -13.906 -8.055 1 97.62 22 GLY B C 1
ATOM 712 O O . GLY B 1 22 ? -7.984 -13.883 -7.758 1 97.62 22 GLY B O 1
ATOM 713 N N . ILE B 1 23 ? -5.945 -14.25 -7.215 1 97.44 23 ILE B N 1
ATOM 714 C CA . ILE B 1 23 ? -6.25 -14.625 -5.84 1 97.44 23 ILE B CA 1
ATOM 715 C C . ILE B 1 23 ? -6.875 -13.445 -5.105 1 97.44 23 ILE B C 1
ATOM 717 O O . ILE B 1 23 ? -7.887 -13.594 -4.414 1 97.44 23 ILE B O 1
ATOM 721 N N . ALA B 1 24 ? -6.238 -12.289 -5.199 1 98 24 ALA B N 1
ATOM 722 C CA . ALA B 1 24 ? -6.66 -11.086 -4.484 1 98 24 ALA B CA 1
ATOM 723 C C . ALA B 1 24 ? -8.078 -10.68 -4.887 1 98 24 ALA B C 1
ATOM 725 O O . ALA B 1 24 ? -8.852 -10.195 -4.059 1 98 24 ALA B O 1
ATOM 726 N N . GLU B 1 25 ? -8.344 -10.797 -6.195 1 96.94 25 GLU B N 1
ATOM 727 C CA . GLU B 1 25 ? -9.664 -10.445 -6.707 1 96.94 25 GLU B CA 1
ATOM 728 C C . GLU B 1 25 ? -10.734 -11.398 -6.172 1 96.94 25 GLU B C 1
ATOM 730 O O . GLU B 1 25 ? -11.828 -10.969 -5.801 1 96.94 25 GLU B O 1
ATOM 735 N N . LYS B 1 26 ? -10.391 -12.617 -6.227 1 96.38 26 LYS B N 1
ATOM 736 C CA . LYS B 1 26 ? -11.336 -13.648 -5.797 1 96.38 26 LYS B CA 1
ATOM 737 C C . LYS B 1 26 ? -11.703 -13.477 -4.328 1 96.38 26 LYS B C 1
ATOM 739 O O . LYS B 1 26 ? -12.852 -13.695 -3.941 1 96.38 26 LYS B O 1
ATOM 744 N N . HIS B 1 27 ? -10.82 -13.055 -3.512 1 96.88 27 HIS B N 1
ATOM 745 C CA . HIS B 1 27 ? -11.031 -13.008 -2.068 1 96.88 27 HIS B CA 1
ATOM 746 C C . HIS B 1 27 ? -11.156 -11.57 -1.58 1 96.88 27 HIS B C 1
ATOM 748 O O . HIS B 1 27 ? -11.164 -11.312 -0.373 1 96.88 27 HIS B O 1
ATOM 754 N N . ASN B 1 28 ? -11.148 -10.562 -2.424 1 97.12 28 ASN B N 1
ATOM 755 C CA . ASN B 1 28 ? -11.32 -9.148 -2.121 1 97.12 28 ASN B CA 1
ATOM 756 C C . ASN B 1 28 ? -10.164 -8.609 -1.275 1 97.12 28 ASN B C 1
ATOM 758 O O . ASN B 1 28 ? -10.391 -7.895 -0.296 1 97.12 28 ASN B O 1
ATOM 762 N N . PHE B 1 29 ? -8.93 -8.984 -1.652 1 98.12 29 PHE B N 1
ATOM 763 C CA . PHE B 1 29 ? -7.727 -8.57 -0.938 1 98.12 29 PHE B CA 1
ATOM 764 C C . PHE B 1 29 ? -7.008 -7.457 -1.695 1 98.12 29 PHE B C 1
ATOM 766 O O . PHE B 1 29 ? -6.066 -6.852 -1.175 1 98.12 29 PHE B O 1
ATOM 773 N N . LEU B 1 30 ? -7.543 -7.16 -2.885 1 98.25 30 LEU B N 1
ATOM 774 C CA . LEU B 1 30 ? -6.84 -6.203 -3.729 1 98.25 30 LEU B CA 1
ATOM 775 C C . LEU B 1 30 ? -7.02 -4.781 -3.205 1 98.25 30 LEU B C 1
ATOM 777 O O . LEU B 1 30 ? -8.141 -4.359 -2.918 1 98.25 30 LEU B O 1
ATOM 781 N N . ILE B 1 31 ? -6.016 -4.059 -3.107 1 98.25 31 ILE B N 1
ATOM 782 C CA . ILE B 1 31 ? -6.094 -2.645 -2.756 1 98.25 31 ILE B CA 1
ATOM 783 C C . ILE B 1 31 ? -5.754 -1.791 -3.975 1 98.25 31 ILE B C 1
ATOM 785 O O . ILE B 1 31 ? -6.535 -0.923 -4.371 1 98.25 31 ILE B O 1
ATOM 789 N N . GLN B 1 32 ? -4.598 -2.061 -4.555 1 97.56 32 GLN B N 1
ATOM 790 C CA . GLN B 1 32 ? -4.168 -1.296 -5.719 1 97.56 32 GLN B CA 1
ATOM 791 C C . GLN B 1 32 ? -3.193 -2.098 -6.574 1 97.56 32 GLN B C 1
ATOM 793 O O . GLN B 1 32 ? -2.232 -2.672 -6.059 1 97.56 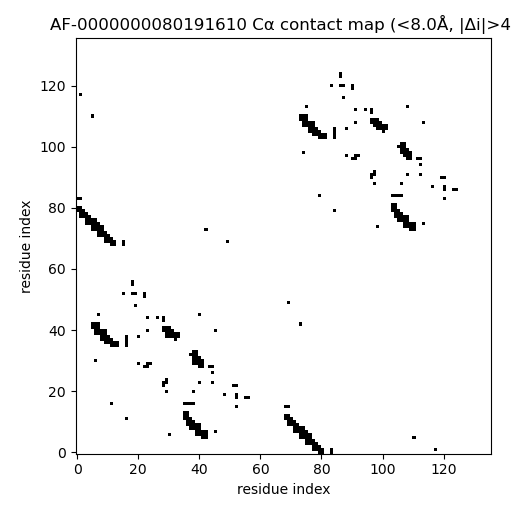32 GLN B O 1
ATOM 798 N N . ASP B 1 33 ? -3.43 -2.174 -7.84 1 97.19 33 ASP B N 1
ATOM 799 C CA . ASP B 1 33 ? -2.531 -2.742 -8.836 1 97.19 33 ASP B CA 1
ATOM 800 C C . ASP B 1 33 ? -1.652 -1.662 -9.469 1 97.19 33 ASP B C 1
ATOM 802 O O . ASP B 1 33 ? -2.156 -0.748 -10.117 1 97.19 33 ASP B O 1
ATOM 806 N N . VAL B 1 34 ? -0.384 -1.768 -9.258 1 96.81 34 VAL B N 1
ATOM 807 C CA . VAL B 1 34 ? 0.5 -0.664 -9.617 1 96.81 34 VAL B CA 1
ATOM 808 C C . VAL B 1 34 ? 1.069 -0.89 -11.016 1 96.81 34 VAL B C 1
ATOM 810 O O . VAL B 1 34 ? 0.868 -0.07 -11.914 1 96.81 34 VAL B O 1
ATOM 813 N N . ASP B 1 35 ? 1.788 -1.89 -11.18 1 97.62 35 ASP B N 1
ATOM 814 C CA . ASP B 1 35 ? 2.389 -2.23 -12.469 1 97.62 35 ASP B CA 1
ATOM 815 C C . ASP B 1 35 ? 2.652 -3.73 -12.57 1 97.62 35 ASP B C 1
ATOM 817 O O . ASP B 1 35 ? 2.051 -4.523 -11.844 1 97.62 35 ASP B O 1
ATOM 821 N N . ASP B 1 36 ? 3.5 -4.117 -13.508 1 97.69 36 ASP B N 1
ATOM 822 C CA . ASP B 1 36 ? 3.662 -5.535 -13.805 1 97.69 36 ASP B CA 1
ATOM 823 C C . ASP B 1 36 ? 4.355 -6.262 -12.656 1 97.69 36 ASP B C 1
ATOM 825 O O . ASP B 1 36 ? 4.281 -7.488 -12.555 1 97.69 36 ASP B O 1
ATOM 829 N N . ASN B 1 37 ? 4.949 -5.453 -11.797 1 98 37 ASN B N 1
ATOM 830 C CA . ASN B 1 37 ? 5.793 -6.109 -10.805 1 98 37 ASN B CA 1
ATOM 831 C C . ASN B 1 37 ? 5.379 -5.734 -9.383 1 98 37 ASN B C 1
ATOM 833 O O . ASN B 1 37 ? 5.969 -6.215 -8.414 1 98 37 ASN B O 1
ATOM 837 N N . HIS B 1 38 ? 4.34 -4.824 -9.195 1 98.5 38 HIS B N 1
ATOM 838 C CA . HIS B 1 38 ? 3.967 -4.336 -7.867 1 98.5 38 HIS B CA 1
ATOM 839 C C . HIS B 1 38 ? 2.455 -4.371 -7.672 1 98.5 38 HIS B C 1
ATOM 841 O O . HIS B 1 38 ? 1.699 -3.961 -8.555 1 98.5 38 HIS B O 1
ATOM 847 N N . ILE B 1 39 ? 2.066 -4.824 -6.617 1 98.62 39 ILE B N 1
ATOM 848 C CA . ILE B 1 39 ? 0.649 -4.875 -6.277 1 98.62 39 ILE B CA 1
ATOM 849 C C . ILE B 1 39 ? 0.475 -4.711 -4.77 1 98.62 39 ILE B C 1
ATOM 851 O O . ILE B 1 39 ? 1.244 -5.273 -3.984 1 98.62 39 ILE B O 1
ATOM 855 N N . PHE B 1 40 ? -0.49 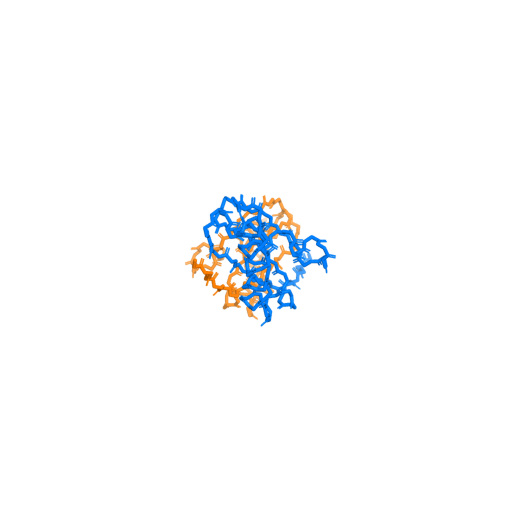-3.873 -4.398 1 98.69 40 PHE B N 1
ATOM 856 C CA . PHE B 1 40 ? -0.84 -3.707 -2.992 1 98.69 40 PHE B CA 1
ATOM 857 C C . PHE B 1 40 ? -2.021 -4.594 -2.621 1 98.69 40 PHE B C 1
ATOM 859 O O . PHE B 1 40 ? -3.057 -4.57 -3.291 1 98.69 40 PHE B O 1
ATOM 866 N N . ILE B 1 41 ? -1.865 -5.316 -1.513 1 98.75 41 ILE B N 1
ATOM 867 C CA . ILE B 1 41 ? -2.967 -6.141 -1.026 1 98.75 41 ILE B CA 1
ATOM 868 C C . ILE B 1 41 ? -3.107 -5.973 0.485 1 98.75 41 ILE B C 1
ATOM 870 O O . ILE B 1 41 ? -2.246 -5.371 1.132 1 98.75 41 ILE B O 1
ATOM 874 N N . THR B 1 42 ? -4.195 -6.484 1.05 1 98.31 42 THR B N 1
ATOM 875 C CA . THR B 1 42 ? -4.453 -6.379 2.482 1 98.31 42 THR B CA 1
ATOM 876 C C . THR B 1 42 ? -3.48 -7.254 3.27 1 98.31 42 THR B C 1
ATOM 878 O O . THR B 1 42 ? -2.928 -8.219 2.732 1 98.31 42 THR B O 1
ATOM 881 N N . GLU B 1 43 ? -3.318 -6.871 4.473 1 97.88 43 GLU B N 1
ATOM 882 C CA . GLU B 1 43 ? -2.496 -7.699 5.348 1 97.88 43 GLU B CA 1
ATOM 883 C C . GLU B 1 43 ? -3.045 -9.117 5.441 1 97.88 43 GLU B C 1
ATOM 885 O O . GLU B 1 43 ? -2.281 -10.086 5.441 1 97.88 43 GLU B O 1
ATOM 890 N N . LYS B 1 44 ? -4.344 -9.258 5.5 1 96.69 44 LYS B N 1
ATOM 891 C CA . LYS B 1 44 ? -4.984 -10.562 5.555 1 96.69 44 LYS B CA 1
ATOM 892 C C . LYS B 1 44 ? -4.664 -11.383 4.305 1 96.69 44 LYS B C 1
ATOM 894 O O . LYS B 1 44 ? -4.348 -12.57 4.398 1 96.69 44 LYS B O 1
ATOM 899 N N . GLY B 1 45 ? -4.758 -10.75 3.182 1 96.75 45 GLY B N 1
ATOM 900 C CA . GLY B 1 45 ? -4.512 -11.422 1.915 1 96.75 45 GLY B CA 1
ATOM 901 C C . GLY B 1 45 ? -3.076 -11.883 1.755 1 96.75 45 GLY B C 1
ATOM 902 O O . GLY B 1 45 ? -2.805 -12.852 1.04 1 96.75 45 GLY B O 1
ATOM 903 N N . SER B 1 46 ? -2.174 -11.211 2.445 1 98.06 46 SER B N 1
ATOM 904 C CA . SER B 1 46 ? -0.75 -11.477 2.266 1 98.06 46 SER B CA 1
ATOM 905 C C . SER B 1 46 ? -0.289 -12.633 3.141 1 98.06 46 SER B C 1
ATOM 907 O O . SER B 1 46 ? 0.789 -13.195 2.922 1 98.06 46 SER B O 1
ATOM 909 N N . LYS B 1 47 ? -0.851 -12.992 4.348 1 95.94 47 LYS B N 1
ATOM 910 C CA . LYS B 1 47 ? -0.434 -13.969 5.352 1 95.94 47 LYS B CA 1
ATOM 911 C C . LYS B 1 47 ? -0.096 -15.312 4.707 1 95.94 47 LYS B C 1
ATOM 913 O O . LYS B 1 47 ? 0.884 -15.961 5.082 1 95.94 47 LYS B O 1
ATOM 918 N N . ASP B 1 48 ? -0.59 -15.766 3.582 1 94.38 48 ASP B N 1
ATOM 919 C CA . ASP B 1 48 ? -0.295 -17.047 2.951 1 94.38 48 ASP B CA 1
ATOM 920 C C . ASP B 1 48 ? -0.211 -16.906 1.433 1 94.38 48 ASP B C 1
ATOM 922 O O . ASP B 1 48 ? -0.573 -17.828 0.698 1 94.38 48 ASP B O 1
ATOM 926 N N . ILE B 1 49 ? 0.197 -15.867 1.112 1 97.75 49 ILE B N 1
ATOM 927 C CA . ILE B 1 49 ? 0.164 -15.57 -0.316 1 97.75 49 ILE B CA 1
ATOM 928 C C . ILE B 1 49 ? 1.139 -16.484 -1.056 1 97.75 49 ILE B C 1
ATOM 930 O O . ILE B 1 49 ? 0.842 -16.953 -2.156 1 97.75 49 ILE B O 1
ATOM 934 N N . LYS B 1 50 ? 2.373 -16.703 -0.541 1 97.31 50 LYS B N 1
ATOM 935 C CA . LYS B 1 50 ? 3.357 -17.578 -1.18 1 97.31 50 LYS B CA 1
ATOM 936 C C . LYS B 1 50 ? 2.811 -18.984 -1.35 1 97.31 50 LYS B C 1
ATOM 938 O O . LYS B 1 50 ? 2.99 -19.609 -2.4 1 97.31 50 LYS B O 1
ATOM 943 N N . ARG B 1 51 ? 2.121 -19.422 -0.337 1 96.75 51 ARG B N 1
ATOM 944 C CA . ARG B 1 51 ? 1.525 -20.75 -0.394 1 96.75 51 ARG B CA 1
ATOM 945 C C . ARG B 1 51 ? 0.402 -20.812 -1.424 1 96.75 51 ARG B C 1
ATOM 947 O O . ARG B 1 51 ? 0.31 -21.75 -2.201 1 96.75 51 ARG B O 1
ATOM 954 N N . LYS B 1 52 ? -0.487 -19.812 -1.396 1 96.62 52 LYS B N 1
ATOM 955 C CA . LYS B 1 52 ? -1.602 -19.75 -2.338 1 96.62 52 LYS B CA 1
ATOM 956 C C . LYS B 1 52 ? -1.102 -19.703 -3.779 1 96.62 52 LYS B C 1
ATOM 958 O O . LYS B 1 52 ? -1.638 -20.391 -4.652 1 96.62 52 LYS B O 1
ATOM 963 N N . VAL B 1 53 ? -0.067 -18.969 -3.996 1 97.12 53 VAL B N 1
ATOM 964 C CA . VAL B 1 53 ? 0.52 -18.844 -5.328 1 97.12 53 VAL B CA 1
ATOM 965 C C . VAL B 1 53 ? 1.105 -20.188 -5.762 1 97.12 53 VAL B C 1
ATOM 967 O O . VAL B 1 53 ? 0.876 -20.641 -6.887 1 97.12 53 VAL B O 1
ATOM 970 N N . LYS B 1 54 ? 1.875 -20.781 -4.891 1 96.69 54 LYS B N 1
ATOM 971 C CA . LYS B 1 54 ? 2.459 -22.078 -5.195 1 96.69 54 LYS B CA 1
ATOM 972 C C . LYS B 1 54 ? 1.379 -23.094 -5.555 1 96.69 54 LYS B C 1
ATOM 974 O O . LYS B 1 54 ? 1.553 -23.891 -6.477 1 96.69 54 LYS B O 1
ATOM 979 N N . HIS B 1 55 ? 0.332 -23.094 -4.828 1 96.62 55 HIS B N 1
ATOM 980 C CA . HIS B 1 55 ? -0.778 -24 -5.07 1 96.62 55 HIS B CA 1
ATOM 981 C C . HIS B 1 55 ? -1.347 -23.812 -6.473 1 96.62 55 HIS B C 1
ATOM 983 O O . HIS B 1 55 ? -1.584 -24.797 -7.188 1 96.62 55 HIS B O 1
ATOM 989 N N . VAL B 1 56 ? -1.608 -22.625 -6.816 1 95.19 56 VAL B N 1
ATOM 990 C CA . VAL B 1 56 ? -2.17 -22.312 -8.125 1 95.19 56 VAL B CA 1
ATOM 991 C C . VAL B 1 56 ? -1.186 -22.719 -9.219 1 95.19 56 VAL B C 1
ATOM 993 O O . VAL B 1 56 ? -1.575 -23.328 -10.219 1 95.19 56 VAL B O 1
ATOM 996 N N . LEU B 1 57 ? 0.085 -22.406 -9.047 1 94.25 57 LEU B N 1
ATOM 997 C CA . LEU B 1 57 ? 1.097 -22.719 -10.055 1 94.25 57 LEU B CA 1
ATOM 998 C C . LEU B 1 57 ? 1.263 -24.234 -10.195 1 94.25 57 LEU B C 1
ATOM 1000 O O . LEU B 1 57 ? 1.432 -24.734 -11.312 1 94.25 57 LEU B O 1
ATOM 1004 N N . ASP B 1 58 ? 1.233 -24.969 -9.102 1 95.62 58 ASP B N 1
ATOM 1005 C CA . ASP B 1 58 ? 1.346 -26.422 -9.125 1 95.62 58 ASP B CA 1
ATOM 1006 C C . ASP B 1 58 ? 0.199 -27.047 -9.914 1 95.62 58 ASP B C 1
ATOM 1008 O O . ASP B 1 58 ? 0.393 -28.031 -10.625 1 95.62 58 ASP B O 1
ATOM 1012 N N . HIS B 1 59 ? -0.952 -26.453 -9.859 1 93.69 59 HIS B N 1
ATOM 1013 C CA . HIS B 1 59 ? -2.121 -26.969 -10.562 1 93.69 59 HIS B CA 1
ATOM 1014 C C . HIS B 1 59 ? -2.062 -26.625 -12.047 1 93.69 59 HIS B C 1
ATOM 1016 O O . HIS B 1 59 ? -2.486 -27.422 -12.891 1 93.69 59 HIS B O 1
ATOM 1022 N N . LEU B 1 60 ? -1.568 -25.469 -12.336 1 89.25 60 LEU B N 1
ATOM 1023 C CA . LEU B 1 60 ? -1.432 -25.047 -13.727 1 89.25 60 LEU B CA 1
ATOM 1024 C C . LEU B 1 60 ? -0.371 -25.891 -14.445 1 89.25 60 LEU B C 1
ATOM 1026 O O . LEU B 1 60 ? -0.531 -26.234 -15.617 1 89.25 60 LEU B O 1
ATOM 1030 N N . THR B 1 61 ? 0.712 -26.109 -13.773 1 88.19 61 THR B N 1
ATOM 1031 C CA . THR B 1 61 ? 1.814 -26.875 -14.344 1 88.19 61 THR B CA 1
ATOM 1032 C C . THR B 1 61 ? 1.444 -28.344 -14.469 1 88.19 61 THR B C 1
ATOM 1034 O O . THR B 1 61 ? 1.772 -29 -15.469 1 88.19 61 THR B O 1
ATOM 1037 N N . LYS B 1 62 ? 0.777 -28.906 -13.547 1 88.88 62 LYS B N 1
ATOM 1038 C CA . LYS B 1 62 ? 0.339 -30.297 -13.602 1 88.88 62 LYS B CA 1
ATOM 1039 C C . LYS B 1 62 ? -0.669 -30.516 -14.727 1 88.88 62 LYS B C 1
ATOM 1041 O O . LYS B 1 62 ? -0.615 -31.516 -15.43 1 88.88 62 LYS B O 1
ATOM 1046 N N . SER B 1 63 ? -1.508 -29.609 -14.93 1 84.12 63 SER B N 1
ATOM 1047 C CA . SER B 1 63 ? -2.525 -29.719 -15.969 1 84.12 63 SER B CA 1
ATOM 1048 C C . SER B 1 63 ? -1.902 -29.688 -17.359 1 84.12 63 SER B C 1
ATOM 1050 O O . SER B 1 63 ? -2.398 -30.344 -18.281 1 84.12 63 SER B O 1
ATOM 1052 N N . ASP B 1 64 ? -0.929 -28.922 -17.578 1 74.25 64 ASP B N 1
ATOM 1053 C CA . ASP B 1 64 ? -0.235 -28.828 -18.859 1 74.25 64 ASP B CA 1
ATOM 1054 C C . ASP B 1 64 ? 0.494 -30.125 -19.188 1 74.25 64 ASP B C 1
ATOM 1056 O O . ASP B 1 64 ? 0.636 -30.484 -20.359 1 74.25 64 ASP B O 1
ATOM 1060 N N . LYS B 1 65 ? 0.991 -30.875 -18.297 1 80.81 65 LYS B N 1
ATOM 1061 C CA . LYS B 1 65 ? 1.683 -32.156 -18.5 1 80.81 65 LYS B CA 1
ATOM 1062 C C . LYS B 1 65 ? 0.706 -33.25 -18.922 1 80.81 65 LYS B C 1
ATOM 1064 O O . LYS B 1 65 ? 1.062 -34.156 -19.672 1 80.81 65 LYS B O 1
ATOM 1069 N N . ASN B 1 66 ? -0.488 -33.219 -18.391 1 69.5 66 ASN B N 1
ATOM 1070 C CA . ASN B 1 66 ? -1.47 -34.25 -18.766 1 69.5 66 ASN B CA 1
ATOM 1071 C C . ASN B 1 66 ? -1.977 -34.031 -20.188 1 69.5 66 ASN B C 1
ATOM 1073 O O . ASN B 1 66 ? -2.596 -34.938 -20.75 1 69.5 66 ASN B O 1
ATOM 1077 N N . VAL B 1 67 ? -1.791 -32.844 -20.797 1 65.12 67 VAL B N 1
ATOM 1078 C CA . VAL B 1 67 ? -2.268 -32.625 -22.156 1 65.12 67 VAL B CA 1
ATOM 1079 C C . VAL B 1 67 ? -1.233 -33.156 -23.156 1 65.12 67 VAL B C 1
ATOM 1081 O O . VAL B 1 67 ? -1.512 -33.25 -24.359 1 65.12 67 VAL B O 1
ATOM 1084 N N . GLU B 1 68 ? -0.036 -33.125 -22.797 1 52.53 68 GLU B N 1
ATOM 1085 C CA . GLU B 1 68 ? 0.867 -33.781 -23.75 1 52.53 68 GLU B CA 1
ATOM 1086 C C . GLU B 1 68 ? 0.772 -35.281 -23.672 1 52.53 68 GLU B C 1
ATOM 1088 O O . GLU B 1 68 ? 0.601 -35.844 -22.578 1 52.53 68 GLU B O 1
#